Protein AF-A0A0K9YPW3-F1 (afdb_monomer_lite)

Organism: NCBI:txid54915

pLDDT: mean 94.63, std 3.72, range [80.12, 98.62]

Secondary structure (DSSP, 8-state):
-EE--BSSGGGTTT--PPPPPGGGHHHHHHHHHHHHTS-PBPHHHHHHHHHHHHTSSS--S--EESHHHHHHHHHHHHHHHHHHHHHHHHHGGG-

Radius of gyration: 19.34 Å; chains: 1; bounding box: 40×42×46 Å

Foldseek 3Di:
DAEDAAPDCPVPDVDDDDDDDPVCVVVVVVVVVVVVPDDHHYPVQQVVVVVVLVPDPDRDPDDYGDDRRVVVVVVVVVVVVVVCVVCVVVVVVVD

Structure (mmCIF, N/CA/C/O backbone):
data_AF-A0A0K9YPW3-F1
#
_entry.id   AF-A0A0K9YPW3-F1
#
loop_
_atom_site.group_PDB
_atom_site.id
_atom_site.type_symbol
_atom_site.label_atom_id
_atom_site.label_alt_id
_atom_site.label_comp_id
_atom_site.label_asym_id
_atom_site.label_entity_id
_atom_site.label_seq_id
_atom_site.pdbx_PDB_ins_code
_atom_site.Cartn_x
_atom_site.Cartn_y
_atom_site.Cartn_z
_atom_site.occupancy
_atom_site.B_iso_or_equiv
_atom_site.auth_seq_id
_atom_site.auth_comp_id
_atom_site.auth_asym_id
_atom_site.auth_atom_id
_atom_site.pdbx_PDB_model_num
ATOM 1 N N . MET A 1 1 ? -8.978 -7.840 -2.299 1.00 87.88 1 MET A N 1
ATOM 2 C CA . MET A 1 1 ? -7.568 -8.296 -2.337 1.00 87.88 1 MET A CA 1
ATOM 3 C C . MET A 1 1 ? -6.765 -7.136 -2.856 1.00 87.88 1 MET A C 1
ATOM 5 O O . MET A 1 1 ? -6.942 -6.801 -4.017 1.00 87.88 1 MET A O 1
ATOM 9 N N . GLU A 1 2 ? -5.931 -6.523 -2.020 1.00 94.19 2 GLU A N 1
ATOM 10 C CA . GLU A 1 2 ? -5.263 -5.262 -2.363 1.00 94.19 2 GLU A CA 1
ATOM 11 C C . GLU A 1 2 ? -3.746 -5.500 -2.476 1.00 94.19 2 GLU A C 1
ATOM 13 O O . GLU A 1 2 ? -3.036 -5.453 -1.463 1.00 94.19 2 GLU A O 1
ATOM 18 N N . PRO A 1 3 ? -3.225 -5.854 -3.667 1.00 93.00 3 PRO A N 1
ATOM 19 C CA . PRO A 1 3 ? -1.807 -6.135 -3.837 1.00 93.00 3 PRO A CA 1
ATOM 20 C C . PRO A 1 3 ? -0.969 -4.854 -3.806 1.00 93.00 3 PRO A C 1
ATOM 22 O O . PRO A 1 3 ? -1.335 -3.828 -4.373 1.00 93.00 3 PRO A O 1
ATOM 25 N N . GLY A 1 4 ? 0.199 -4.936 -3.172 1.00 93.19 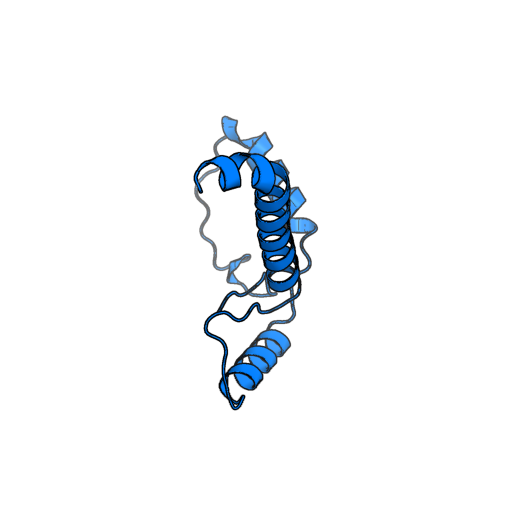4 GLY A N 1
ATOM 26 C CA . GLY A 1 4 ? 1.273 -3.969 -3.365 1.00 93.19 4 GLY A CA 1
ATOM 27 C C . GLY A 1 4 ? 1.997 -4.163 -4.702 1.00 93.19 4 GLY A C 1
ATOM 28 O O . GLY A 1 4 ? 1.514 -4.819 -5.623 1.00 93.19 4 GLY A O 1
ATOM 29 N N . ILE A 1 5 ? 3.206 -3.610 -4.798 1.00 92.69 5 ILE A N 1
ATOM 30 C CA . ILE A 1 5 ? 4.062 -3.760 -5.979 1.00 92.69 5 ILE A CA 1
ATOM 31 C C . ILE A 1 5 ? 4.980 -4.965 -5.777 1.00 92.69 5 ILE A C 1
ATOM 33 O O . ILE A 1 5 ? 5.684 -5.047 -4.771 1.00 92.69 5 ILE A O 1
ATOM 37 N N . PHE A 1 6 ? 5.004 -5.872 -6.752 1.00 93.81 6 PHE A N 1
ATOM 38 C CA . PHE A 1 6 ? 5.810 -7.094 -6.736 1.00 93.81 6 PHE A CA 1
ATOM 39 C C . PHE A 1 6 ? 6.735 -7.168 -7.951 1.00 93.81 6 PHE A C 1
ATOM 41 O O . PHE A 1 6 ? 6.509 -6.491 -8.957 1.00 93.81 6 PHE A O 1
ATOM 48 N N . GLN A 1 7 ? 7.778 -7.991 -7.851 1.00 90.50 7 GLN A N 1
ATOM 49 C CA . GLN A 1 7 ? 8.728 -8.270 -8.932 1.00 90.50 7 GLN A CA 1
ATOM 50 C C . GLN A 1 7 ? 8.071 -9.104 -10.046 1.00 90.50 7 GLN A C 1
ATOM 52 O O . GLN A 1 7 ? 8.290 -10.302 -10.158 1.00 90.50 7 GLN A O 1
ATOM 57 N N . THR A 1 8 ? 7.230 -8.451 -10.846 1.00 89.50 8 THR A N 1
ATOM 58 C CA . THR A 1 8 ? 6.523 -9.028 -11.996 1.00 89.50 8 THR A CA 1
ATOM 59 C C . THR A 1 8 ? 6.845 -8.227 -13.257 1.00 89.50 8 THR A C 1
ATOM 61 O O . THR A 1 8 ? 7.212 -7.051 -13.172 1.00 89.50 8 THR A O 1
ATOM 64 N N . GLU A 1 9 ? 6.616 -8.814 -14.433 1.00 89.44 9 GLU A N 1
ATOM 65 C CA . GLU A 1 9 ? 6.786 -8.111 -15.714 1.00 89.44 9 GLU A CA 1
ATOM 66 C C . GLU A 1 9 ? 5.738 -7.014 -15.962 1.00 89.44 9 GLU A C 1
ATOM 68 O O . GLU A 1 9 ? 5.926 -6.214 -16.873 1.00 89.44 9 GLU A O 1
ATOM 73 N N . PHE A 1 10 ? 4.694 -6.905 -15.122 1.00 88.62 10 PHE A N 1
ATOM 74 C CA . PHE A 1 10 ? 3.624 -5.905 -15.253 1.00 88.62 10 PHE A CA 1
ATOM 75 C C . PHE A 1 10 ? 4.156 -4.473 -15.327 1.00 88.62 10 PHE A C 1
ATOM 77 O O . PHE A 1 10 ? 3.607 -3.632 -16.043 1.00 88.62 10 PHE A O 1
ATOM 84 N N . MET A 1 11 ? 5.220 -4.191 -14.561 1.00 85.31 11 MET A N 1
ATOM 85 C CA . MET A 1 11 ? 5.885 -2.889 -14.564 1.00 85.31 11 MET A CA 1
ATOM 86 C C . MET A 1 11 ? 7.080 -2.799 -15.534 1.00 85.31 11 MET A C 1
ATOM 88 O O . MET A 1 11 ? 7.649 -1.720 -15.691 1.00 85.31 11 MET A O 1
ATOM 92 N N . GLY A 1 12 ? 7.454 -3.924 -16.149 1.00 85.19 12 GLY A N 1
ATOM 93 C CA . GLY A 1 12 ? 8.629 -4.112 -16.997 1.00 85.19 12 GLY A CA 1
ATOM 94 C C . GLY A 1 12 ? 8.257 -4.321 -18.463 1.00 85.19 12 GLY A C 1
ATOM 95 O O . GLY A 1 12 ? 7.593 -3.477 -19.063 1.00 85.19 12 GLY A O 1
ATOM 96 N N . ASN A 1 13 ? 8.692 -5.439 -19.049 1.00 86.19 13 ASN A N 1
ATOM 97 C CA . ASN A 1 13 ? 8.659 -5.633 -20.504 1.00 86.19 13 ASN A CA 1
ATOM 98 C C . ASN A 1 13 ? 7.265 -5.926 -21.069 1.00 86.19 13 ASN A C 1
ATOM 100 O O . ASN A 1 13 ? 7.087 -5.922 -22.284 1.00 86.19 13 ASN A O 1
ATOM 104 N N . SER A 1 14 ? 6.256 -6.161 -20.224 1.00 90.56 14 SER A N 1
ATOM 105 C CA . SER A 1 14 ? 4.880 -6.370 -20.693 1.00 90.56 14 SER A CA 1
ATOM 106 C C . SER A 1 14 ? 4.159 -5.065 -21.051 1.00 90.56 14 SER A C 1
ATOM 108 O O . SER A 1 14 ? 2.946 -5.068 -21.261 1.00 90.56 14 SER A O 1
ATOM 110 N N . ARG A 1 15 ? 4.865 -3.931 -21.042 1.00 89.12 15 ARG A N 1
ATOM 111 C CA . ARG A 1 15 ? 4.296 -2.600 -21.238 1.00 89.12 15 ARG A CA 1
ATOM 112 C C . ARG A 1 15 ? 4.518 -2.094 -22.644 1.00 89.12 15 ARG A C 1
ATOM 114 O O . ARG A 1 15 ? 5.627 -2.145 -23.162 1.00 89.12 15 ARG A O 1
ATOM 121 N N . ILE A 1 16 ? 3.469 -1.501 -23.197 1.00 91.25 16 ILE A N 1
ATOM 122 C CA . ILE A 1 16 ? 3.537 -0.702 -24.415 1.00 91.25 16 ILE A CA 1
ATOM 123 C C . ILE A 1 16 ? 3.372 0.753 -23.984 1.00 91.25 16 ILE A C 1
ATOM 125 O O . ILE A 1 16 ? 2.353 1.111 -23.393 1.00 91.25 16 ILE A O 1
ATOM 129 N N . LEU A 1 17 ? 4.396 1.570 -24.227 1.00 89.44 17 LEU A N 1
ATOM 130 C CA . LEU A 1 17 ? 4.386 2.997 -23.914 1.00 89.44 17 LEU A CA 1
ATOM 131 C C . LEU A 1 17 ? 4.027 3.791 -25.171 1.00 89.44 17 LEU A C 1
ATOM 133 O O . LEU A 1 17 ? 4.506 3.483 -26.261 1.00 89.44 17 LEU A O 1
ATOM 137 N N . ALA A 1 18 ? 3.186 4.809 -25.005 1.00 92.31 18 ALA A N 1
ATOM 138 C CA . ALA A 1 18 ? 2.967 5.813 -26.039 1.00 92.31 18 ALA A CA 1
ATOM 139 C C . ALA A 1 18 ? 4.217 6.693 -26.205 1.00 92.31 18 ALA A C 1
ATOM 141 O O . ALA A 1 18 ? 5.100 6.709 -25.343 1.00 92.31 18 ALA A O 1
ATOM 142 N N . GLU A 1 19 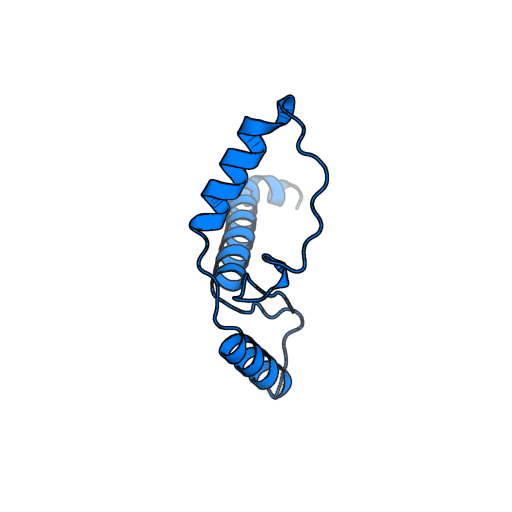? 4.272 7.451 -27.300 1.00 95.19 19 GLU A N 1
ATOM 143 C CA . GLU A 1 19 ? 5.313 8.461 -27.478 1.00 95.19 19 GLU A CA 1
ATOM 144 C C . GLU A 1 19 ? 5.256 9.501 -26.350 1.00 95.19 19 GLU A C 1
ATOM 146 O O . GLU A 1 19 ? 4.186 9.958 -25.942 1.00 95.19 19 GLU A O 1
ATOM 151 N N . SER A 1 20 ? 6.430 9.843 -25.821 1.00 93.06 20 SER A N 1
ATOM 152 C CA . SER A 1 20 ? 6.563 10.808 -24.733 1.00 93.06 20 SER A CA 1
ATOM 153 C C . SER A 1 20 ? 6.360 12.228 -25.251 1.00 93.06 20 SER A C 1
ATOM 155 O O . SER A 1 20 ? 6.935 12.613 -26.270 1.00 93.06 20 SER A O 1
ATOM 157 N N . LEU A 1 21 ? 5.569 13.015 -24.524 1.00 96.88 21 LEU A N 1
ATOM 158 C CA . LEU A 1 21 ? 5.342 14.426 -24.818 1.00 96.88 21 LEU A CA 1
ATOM 159 C C . LEU A 1 21 ? 6.374 15.288 -24.068 1.00 96.88 21 LEU A C 1
ATOM 161 O O . LEU A 1 21 ? 6.407 15.244 -22.831 1.00 96.88 21 LEU A O 1
ATOM 165 N N . PRO A 1 22 ? 7.215 16.080 -24.764 1.00 96.88 22 PRO A N 1
ATOM 166 C CA . PRO A 1 22 ? 8.278 16.864 -24.130 1.00 96.88 22 PRO A CA 1
ATOM 167 C C . PRO A 1 22 ? 7.795 17.799 -23.013 1.00 96.88 22 PRO A C 1
ATOM 169 O O . PRO A 1 22 ? 8.499 17.990 -22.022 1.00 96.88 22 PRO A O 1
ATOM 172 N N . GLU A 1 23 ? 6.583 18.341 -23.135 1.00 97.75 23 GLU A N 1
ATOM 173 C CA . GLU A 1 23 ? 5.952 19.249 -22.172 1.00 97.75 23 GLU A CA 1
ATOM 174 C C . GLU A 1 23 ? 5.742 18.596 -20.797 1.00 97.75 23 GLU A C 1
ATOM 176 O O . GLU A 1 23 ? 5.731 19.281 -19.774 1.00 97.75 23 GLU A O 1
ATOM 181 N N . TYR A 1 24 ? 5.621 17.265 -20.757 1.00 96.75 24 TYR A N 1
ATOM 182 C CA . TYR A 1 24 ? 5.405 16.485 -19.538 1.00 96.75 24 TYR A CA 1
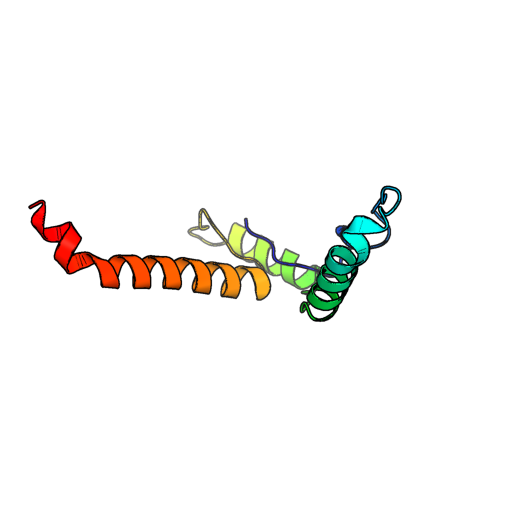ATOM 183 C C . TYR A 1 24 ? 6.682 15.847 -18.990 1.00 96.75 24 TYR A C 1
ATOM 185 O O . TYR A 1 24 ? 6.623 15.149 -17.974 1.00 96.75 24 TYR A O 1
ATOM 193 N N . LYS A 1 25 ? 7.850 16.117 -19.594 1.00 96.38 25 LYS A N 1
ATOM 194 C CA . LYS A 1 25 ? 9.133 15.548 -19.156 1.00 96.38 25 LYS A CA 1
ATOM 195 C C . LYS A 1 25 ? 9.372 15.647 -17.639 1.00 96.38 25 LYS A C 1
ATOM 197 O O . LYS A 1 25 ? 9.742 14.629 -17.055 1.00 96.38 25 LYS A O 1
ATOM 202 N N . PRO A 1 26 ? 9.118 16.789 -16.965 1.00 97.06 26 PRO A N 1
ATOM 203 C CA . PRO A 1 26 ? 9.329 16.883 -15.520 1.00 97.06 26 PRO A CA 1
ATOM 204 C C . PRO A 1 26 ? 8.472 15.901 -14.706 1.00 97.06 26 PRO A C 1
ATOM 206 O O . PRO A 1 26 ? 8.893 15.448 -13.645 1.00 97.06 26 PRO A O 1
ATOM 209 N N . ILE A 1 27 ? 7.277 15.559 -15.199 1.00 96.44 27 ILE A N 1
ATOM 210 C CA . ILE A 1 27 ? 6.355 14.629 -14.538 1.00 96.44 27 ILE A CA 1
ATOM 211 C C . ILE A 1 27 ? 6.828 13.186 -14.713 1.00 96.44 27 ILE A C 1
ATOM 213 O O . ILE A 1 27 ? 6.821 12.428 -13.744 1.00 96.44 27 ILE A O 1
ATOM 217 N N . TYR A 1 28 ? 7.282 12.815 -15.914 1.00 94.00 28 TYR A N 1
ATOM 218 C CA . TYR A 1 28 ? 7.853 11.489 -16.165 1.00 94.00 28 TYR A CA 1
ATOM 219 C C . TYR A 1 28 ? 9.099 11.251 -15.308 1.00 94.00 28 TYR A C 1
ATOM 221 O O . TYR A 1 28 ? 9.170 10.250 -14.601 1.00 94.00 28 TYR A O 1
ATOM 229 N N . ASP A 1 29 ? 10.018 12.222 -15.275 1.00 94.88 29 ASP A N 1
ATOM 230 C CA . ASP A 1 29 ? 11.240 12.133 -14.471 1.00 94.88 29 ASP A CA 1
ATOM 231 C C . ASP A 1 29 ? 10.920 11.986 -12.969 1.00 94.88 29 ASP A C 1
ATOM 233 O O . ASP A 1 29 ? 11.552 11.202 -12.255 1.00 94.88 29 ASP A O 1
ATOM 237 N N . ALA A 1 30 ? 9.917 12.724 -12.474 1.00 95.88 30 ALA A N 1
ATOM 238 C CA . ALA A 1 30 ? 9.468 12.622 -11.087 1.00 95.88 30 ALA A CA 1
ATOM 239 C C . ALA A 1 30 ? 8.853 11.249 -10.780 1.00 95.88 30 ALA A C 1
ATOM 241 O O . ALA A 1 30 ? 9.141 10.670 -9.728 1.00 95.88 30 ALA A O 1
ATOM 242 N N . PHE A 1 31 ? 8.039 10.714 -11.695 1.00 92.88 31 PHE A N 1
ATOM 243 C CA . PHE A 1 31 ? 7.458 9.384 -11.561 1.00 92.88 31 PHE A CA 1
ATOM 244 C C . PHE A 1 31 ? 8.545 8.307 -11.520 1.00 92.88 31 PHE A C 1
ATOM 246 O O . PHE A 1 31 ? 8.578 7.532 -10.564 1.00 92.88 31 PHE A O 1
ATOM 253 N N . ASP A 1 32 ? 9.463 8.297 -12.488 1.00 91.81 32 ASP A N 1
ATOM 254 C CA . ASP A 1 32 ? 10.529 7.296 -12.583 1.00 91.81 32 ASP A CA 1
ATOM 255 C C . ASP A 1 32 ? 11.414 7.299 -11.339 1.00 91.81 32 ASP A C 1
ATOM 257 O O . ASP A 1 32 ? 11.695 6.242 -10.770 1.00 91.81 32 ASP A O 1
ATOM 261 N N . LYS A 1 33 ? 11.778 8.492 -10.852 1.00 94.19 33 LYS A N 1
ATOM 262 C CA . LYS A 1 33 ? 12.513 8.637 -9.594 1.00 94.19 33 LYS A CA 1
ATOM 263 C C . LYS A 1 33 ? 11.726 8.067 -8.416 1.00 94.19 33 LYS A C 1
ATOM 265 O O . LYS A 1 33 ? 12.269 7.282 -7.647 1.00 94.19 33 LYS A O 1
ATOM 270 N N . SER A 1 34 ? 10.450 8.432 -8.284 1.00 91.44 34 SER A N 1
ATOM 271 C CA . SER A 1 34 ? 9.615 7.943 -7.182 1.00 91.44 34 SER A CA 1
ATOM 272 C C . SER A 1 34 ? 9.445 6.423 -7.216 1.00 91.44 34 SER A C 1
ATOM 274 O O . SER A 1 34 ? 9.432 5.781 -6.171 1.00 91.44 34 SER A O 1
ATOM 276 N N . TYR A 1 35 ? 9.350 5.843 -8.415 1.00 90.06 35 TYR A N 1
ATOM 277 C CA . TYR A 1 35 ? 9.126 4.421 -8.619 1.00 90.06 35 TYR A CA 1
ATOM 278 C C . TYR A 1 35 ? 10.396 3.589 -8.403 1.00 90.06 35 TYR A C 1
ATOM 280 O O . TYR A 1 35 ? 10.311 2.465 -7.903 1.00 90.06 35 TYR A O 1
ATOM 288 N N . ALA A 1 36 ? 11.568 4.133 -8.742 1.00 89.62 36 ALA A N 1
ATOM 289 C CA . ALA A 1 36 ? 12.858 3.479 -8.530 1.00 89.62 36 ALA A CA 1
ATOM 290 C C . ALA A 1 36 ? 13.102 3.130 -7.052 1.00 89.62 36 ALA A C 1
ATOM 292 O O . ALA A 1 36 ? 13.616 2.050 -6.757 1.00 89.62 36 ALA A O 1
ATOM 293 N N . ASP A 1 37 ? 12.658 3.995 -6.139 1.00 87.38 37 ASP A N 1
ATOM 294 C CA . ASP A 1 37 ? 12.818 3.819 -4.692 1.00 87.38 37 ASP A CA 1
ATOM 295 C C . ASP A 1 37 ? 11.739 2.916 -4.061 1.00 87.38 37 ASP A C 1
ATOM 297 O O . ASP A 1 37 ? 11.803 2.579 -2.873 1.00 87.38 37 ASP A O 1
ATOM 301 N N . VAL A 1 38 ? 10.730 2.484 -4.829 1.00 88.94 38 VAL A N 1
ATOM 302 C CA . VAL A 1 38 ? 9.673 1.621 -4.296 1.00 88.94 38 VAL A CA 1
ATOM 303 C C . VAL A 1 38 ? 10.205 0.216 -4.031 1.00 88.94 38 VAL A C 1
ATOM 305 O O . VAL A 1 38 ? 10.627 -0.513 -4.932 1.00 88.94 38 VAL A O 1
ATOM 308 N N . LYS A 1 39 ? 10.069 -0.229 -2.778 1.00 89.06 39 LYS A N 1
ATOM 309 C CA . LYS A 1 39 ? 10.334 -1.615 -2.387 1.00 89.06 39 LYS A CA 1
ATOM 310 C C . LYS A 1 39 ? 9.344 -2.568 -3.062 1.00 89.06 39 LYS A C 1
ATOM 312 O O . LYS A 1 39 ? 8.176 -2.644 -2.679 1.00 89.06 39 LYS A O 1
ATOM 317 N N . LYS A 1 40 ? 9.846 -3.345 -4.020 1.00 92.88 40 LYS A N 1
ATOM 318 C CA . LYS A 1 40 ? 9.103 -4.415 -4.697 1.00 92.88 40 LYS A CA 1
ATOM 319 C C . LYS A 1 40 ? 9.106 -5.671 -3.824 1.00 92.88 40 LYS A C 1
ATOM 321 O O . LYS A 1 40 ? 10.154 -6.089 -3.335 1.00 92.88 40 LYS A O 1
ATOM 326 N N . GLY A 1 41 ? 7.933 -6.252 -3.605 1.00 93.44 41 GLY A N 1
ATOM 327 C CA . GLY A 1 41 ? 7.776 -7.517 -2.900 1.00 93.44 41 GLY A CA 1
ATOM 328 C C . GLY A 1 41 ? 8.175 -8.721 -3.754 1.00 93.44 41 GLY A C 1
ATOM 329 O O . GLY A 1 41 ? 8.178 -8.662 -4.985 1.00 93.44 41 GLY A O 1
ATOM 330 N N . ASP A 1 42 ? 8.455 -9.830 -3.078 1.00 94.50 42 ASP A N 1
ATOM 331 C CA . ASP A 1 42 ? 8.659 -11.141 -3.691 1.00 94.50 42 ASP A CA 1
ATOM 332 C C . ASP A 1 42 ? 7.309 -11.738 -4.128 1.00 94.50 42 ASP A C 1
ATOM 334 O O . ASP A 1 42 ? 6.357 -11.777 -3.341 1.00 94.50 42 ASP A O 1
ATOM 338 N N . GLN A 1 43 ? 7.217 -12.180 -5.384 1.00 93.00 43 GLN A N 1
ATOM 339 C CA . GLN A 1 43 ? 5.980 -12.716 -5.952 1.00 93.00 43 GLN A CA 1
ATOM 340 C C . GLN A 1 43 ? 5.562 -14.052 -5.316 1.00 93.00 43 GLN A C 1
ATOM 342 O O . GLN A 1 43 ? 4.370 -14.258 -5.089 1.00 93.00 43 GLN A O 1
ATOM 347 N N . GLN A 1 44 ? 6.502 -14.953 -5.014 1.00 95.62 44 GLN A N 1
ATOM 348 C CA . GLN A 1 44 ? 6.186 -16.256 -4.416 1.00 95.62 44 GLN A CA 1
ATOM 349 C C . GLN A 1 44 ? 5.603 -16.067 -3.015 1.00 95.62 44 GLN A C 1
ATOM 351 O O . GLN A 1 44 ? 4.540 -16.605 -2.709 1.00 95.62 44 GLN A O 1
ATOM 356 N N . LYS A 1 45 ? 6.210 -15.187 -2.214 1.00 96.00 45 LYS A N 1
ATOM 357 C CA . LYS A 1 45 ? 5.691 -14.836 -0.882 1.00 96.00 45 LYS A CA 1
ATOM 358 C C . LYS A 1 45 ? 4.326 -14.156 -0.939 1.00 96.00 45 LYS A C 1
ATOM 360 O O . LYS A 1 45 ? 3.514 -14.329 -0.032 1.00 96.00 45 LYS A O 1
ATOM 365 N N . ALA A 1 46 ? 4.053 -13.386 -1.995 1.00 95.44 46 ALA A N 1
ATOM 366 C CA . ALA A 1 46 ? 2.726 -12.823 -2.218 1.00 95.44 46 ALA A CA 1
ATOM 367 C C . ALA A 1 46 ? 1.692 -13.944 -2.381 1.00 95.44 46 ALA A C 1
ATOM 369 O O . ALA A 1 46 ? 0.690 -13.953 -1.676 1.00 95.44 46 ALA A O 1
ATOM 370 N N . VAL A 1 47 ? 1.966 -14.918 -3.253 1.00 95.75 47 VAL A N 1
ATOM 371 C CA . VAL A 1 47 ? 1.080 -16.069 -3.490 1.00 95.75 47 VAL A CA 1
ATOM 372 C C . VAL A 1 47 ? 0.865 -16.879 -2.211 1.00 95.75 47 VAL A C 1
ATOM 374 O O . VAL A 1 47 ? -0.276 -17.211 -1.894 1.00 95.75 47 VAL A O 1
ATOM 377 N N . GLU A 1 48 ? 1.921 -17.137 -1.438 1.00 97.38 48 GLU A N 1
ATOM 378 C CA . GLU A 1 48 ? 1.821 -17.814 -0.138 1.00 97.38 48 GLU A CA 1
ATOM 379 C C . GLU A 1 48 ? 0.868 -17.085 0.819 1.00 97.38 48 GLU A C 1
ATOM 381 O O . GLU A 1 48 ? -0.023 -17.712 1.395 1.00 97.38 48 GLU A O 1
ATOM 386 N N . ALA A 1 49 ? 0.995 -15.759 0.945 1.00 96.75 49 ALA A N 1
ATOM 387 C CA . ALA A 1 49 ? 0.123 -14.951 1.797 1.00 96.75 49 ALA A CA 1
ATOM 388 C C . ALA A 1 49 ? -1.345 -14.988 1.338 1.00 96.75 49 ALA A C 1
ATOM 390 O O . ALA A 1 49 ? -2.252 -15.069 2.168 1.00 96.75 49 ALA A O 1
ATOM 391 N N . ILE A 1 50 ? -1.586 -14.964 0.023 1.00 96.38 50 ILE A N 1
ATOM 392 C CA . ILE A 1 50 ? -2.933 -15.064 -0.556 1.00 96.38 50 ILE A CA 1
ATOM 393 C C . ILE A 1 50 ? -3.554 -16.425 -0.227 1.00 96.38 50 ILE A C 1
ATOM 395 O O . ILE A 1 50 ? -4.687 -16.485 0.247 1.00 96.38 50 ILE A O 1
ATOM 399 N N . ILE A 1 51 ? -2.814 -17.517 -0.443 1.00 97.44 51 ILE A N 1
ATOM 400 C CA . ILE A 1 51 ? -3.287 -18.877 -0.152 1.00 97.44 51 ILE A CA 1
ATOM 401 C C . ILE A 1 51 ? -3.575 -19.038 1.343 1.00 97.44 51 ILE A C 1
ATOM 403 O O . ILE A 1 51 ? -4.598 -19.618 1.705 1.00 97.44 51 ILE A O 1
ATOM 407 N N . ALA A 1 52 ? -2.697 -18.523 2.206 1.00 97.56 52 ALA A N 1
ATOM 408 C CA . ALA A 1 52 ? -2.890 -18.563 3.651 1.00 97.56 52 ALA A CA 1
ATOM 409 C C . ALA A 1 52 ? -4.167 -17.823 4.076 1.00 97.56 52 ALA A C 1
ATOM 411 O O . ALA A 1 52 ? -4.940 -18.357 4.867 1.00 97.56 52 ALA A O 1
ATOM 412 N N . MET A 1 53 ? -4.428 -16.639 3.510 1.00 97.25 53 MET A N 1
ATOM 413 C CA . MET A 1 53 ? -5.659 -15.892 3.774 1.00 97.25 53 MET A CA 1
ATOM 414 C C . MET A 1 53 ? -6.901 -16.682 3.341 1.00 97.25 53 MET A C 1
ATOM 416 O O . MET A 1 53 ? -7.825 -16.840 4.136 1.00 97.25 53 MET A O 1
ATOM 420 N N . VAL A 1 54 ? -6.912 -17.231 2.121 1.00 96.81 54 VAL A N 1
ATOM 421 C CA . VAL A 1 54 ? -8.060 -17.994 1.594 1.00 96.81 54 VAL A CA 1
ATOM 422 C C . VAL A 1 54 ? -8.368 -19.233 2.442 1.00 96.81 54 VAL A C 1
ATOM 424 O O . VAL A 1 54 ? -9.524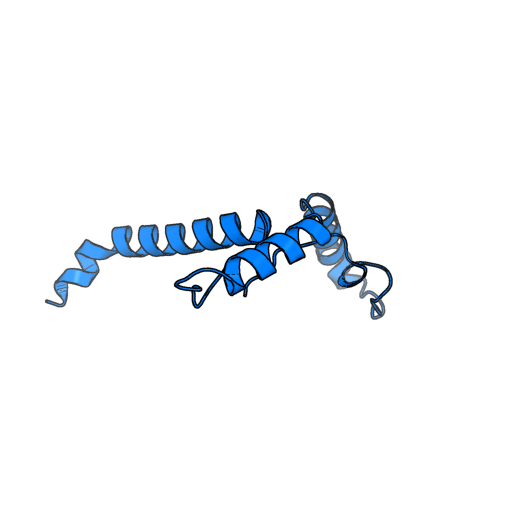 -19.627 2.549 1.00 96.81 54 VAL A O 1
ATOM 427 N N . LYS A 1 55 ? -7.349 -19.844 3.054 1.00 97.62 55 LYS A N 1
ATOM 428 C CA . LYS A 1 55 ? -7.493 -21.015 3.933 1.00 97.62 55 LYS A CA 1
ATOM 429 C C . LYS A 1 55 ? -7.806 -20.672 5.395 1.00 97.62 55 LYS A C 1
ATOM 431 O O . LYS A 1 55 ? -7.911 -21.594 6.197 1.00 97.62 55 LYS A O 1
ATOM 436 N N . SER A 1 56 ? -7.894 -19.393 5.759 1.00 97.44 56 SER A N 1
ATOM 437 C CA . SER A 1 56 ? -8.231 -18.991 7.128 1.00 97.44 56 SER A CA 1
ATOM 438 C C . SER A 1 56 ? -9.711 -19.234 7.435 1.00 97.44 56 SER A C 1
ATOM 440 O O . SER A 1 56 ? -10.546 -19.189 6.535 1.00 97.44 56 SER A O 1
ATOM 442 N N . ASP A 1 57 ? -10.042 -19.462 8.707 1.00 97.88 57 ASP A N 1
ATOM 443 C CA . ASP A 1 57 ? -11.417 -19.769 9.133 1.00 97.88 57 ASP A CA 1
ATOM 444 C C . ASP A 1 57 ? -12.410 -18.631 8.845 1.00 97.88 57 ASP A C 1
ATOM 446 O O . ASP A 1 57 ? -13.602 -18.869 8.657 1.00 97.88 57 ASP A O 1
ATOM 450 N N . ASN A 1 58 ? -11.927 -17.385 8.816 1.00 96.31 58 ASN A N 1
ATOM 451 C CA . ASN A 1 58 ? -12.734 -16.196 8.565 1.00 96.31 58 ASN A CA 1
ATOM 452 C C . ASN A 1 58 ? -11.972 -15.222 7.647 1.00 96.31 58 ASN A C 1
ATOM 454 O O . ASN A 1 58 ? -11.341 -14.278 8.140 1.00 96.31 58 ASN A O 1
ATOM 458 N N . PRO A 1 59 ? -11.968 -15.462 6.322 1.00 96.19 59 PRO A N 1
ATOM 459 C CA . PRO A 1 59 ? -11.226 -14.631 5.386 1.00 96.19 59 PRO A CA 1
ATOM 460 C C . PRO A 1 59 ? -11.812 -13.209 5.346 1.00 96.19 59 PRO A C 1
ATOM 462 O O . PRO A 1 59 ? -13.030 -13.040 5.238 1.00 96.19 59 PRO A O 1
ATOM 465 N N . PRO A 1 60 ? -10.976 -12.160 5.416 1.00 95.88 60 PRO A N 1
ATOM 466 C CA . PRO A 1 60 ? -11.458 -10.787 5.413 1.00 95.88 60 PRO A CA 1
ATOM 467 C C . PRO A 1 60 ? -11.936 -10.358 4.019 1.00 95.88 60 PRO A C 1
ATOM 469 O O . PRO A 1 60 ? -11.416 -10.799 2.995 1.00 95.88 60 PRO A O 1
ATOM 472 N N . VAL A 1 61 ? -12.863 -9.396 3.980 1.00 95.19 61 VAL A N 1
ATOM 473 C CA . VAL A 1 61 ? -13.317 -8.758 2.727 1.00 95.19 61 VAL A CA 1
ATOM 474 C C . VAL A 1 61 ? -12.166 -8.015 2.032 1.00 95.19 61 VAL A C 1
ATOM 476 O O . VAL A 1 61 ? -11.993 -8.102 0.815 1.00 95.19 61 VAL A O 1
ATOM 479 N N . HIS A 1 62 ? -11.338 -7.318 2.816 1.00 95.25 62 HIS A N 1
ATOM 480 C CA . HIS A 1 62 ? -10.152 -6.611 2.340 1.00 95.25 62 HIS A CA 1
ATOM 481 C C . HIS A 1 62 ? -8.895 -7.199 2.973 1.00 95.25 62 HIS A C 1
ATOM 483 O O . HIS A 1 62 ? -8.779 -7.283 4.194 1.00 95.25 62 HIS A O 1
ATOM 489 N N . PHE A 1 63 ? -7.929 -7.565 2.134 1.00 97.38 63 PHE A N 1
ATOM 490 C CA . PHE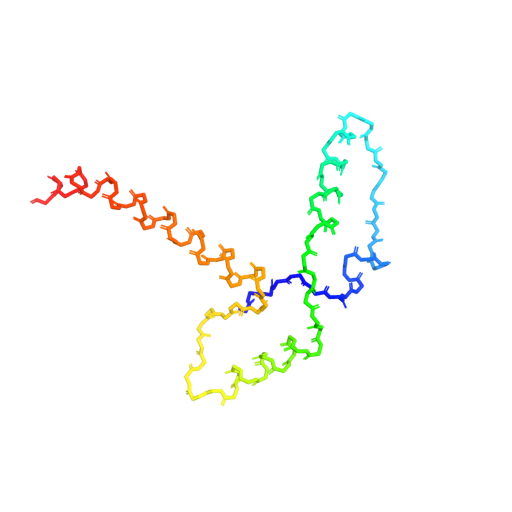 A 1 63 ? -6.653 -8.120 2.568 1.00 97.38 63 PHE A CA 1
ATOM 491 C C . PHE A 1 63 ? -5.504 -7.424 1.830 1.00 97.38 63 PHE A C 1
ATOM 493 O O . PHE A 1 63 ? -5.382 -7.608 0.611 1.00 97.38 63 PHE A O 1
ATOM 500 N N . PRO A 1 64 ? -4.691 -6.609 2.525 1.00 97.12 64 PRO A N 1
ATOM 501 C CA . PRO A 1 64 ? -3.504 -6.008 1.940 1.00 97.12 64 PRO A CA 1
ATOM 502 C C . PRO A 1 64 ? -2.393 -7.049 1.787 1.00 97.12 64 PRO A C 1
ATOM 504 O O . PRO A 1 64 ? -2.068 -7.766 2.733 1.00 97.12 64 PRO A O 1
ATOM 507 N N . VAL A 1 65 ? -1.771 -7.102 0.608 1.00 96.94 65 VAL A N 1
ATOM 508 C CA . VAL A 1 65 ? -0.662 -8.026 0.332 1.00 96.94 65 VAL A CA 1
ATOM 509 C C . VAL A 1 65 ? 0.628 -7.236 0.141 1.00 96.94 65 VAL A C 1
ATOM 511 O O . VAL A 1 65 ? 0.790 -6.504 -0.835 1.00 96.94 65 VAL A O 1
ATOM 514 N N . GLY A 1 66 ? 1.575 -7.420 1.062 1.00 95.12 66 GLY A N 1
ATOM 515 C CA . GLY A 1 66 ? 2.885 -6.767 1.032 1.00 95.12 66 GLY A CA 1
ATOM 516 C C . GLY A 1 66 ? 2.916 -5.382 1.691 1.00 95.12 66 GLY A C 1
ATOM 517 O O . GLY A 1 66 ? 1.897 -4.726 1.888 1.00 95.12 66 GLY A O 1
ATOM 518 N N . SER A 1 67 ? 4.124 -4.921 2.033 1.00 93.69 67 SER A N 1
ATOM 519 C CA . SER A 1 67 ? 4.333 -3.732 2.874 1.00 93.69 67 SER A CA 1
ATOM 520 C C . SER A 1 67 ? 3.775 -2.440 2.282 1.00 93.69 67 SER A C 1
ATOM 522 O O . SER A 1 67 ? 3.254 -1.615 3.024 1.00 93.69 67 SER A O 1
ATOM 524 N N . VAL A 1 68 ? 3.872 -2.263 0.960 1.00 93.44 68 VAL A N 1
ATOM 525 C CA . VAL A 1 68 ? 3.353 -1.067 0.276 1.00 93.44 68 VAL A CA 1
ATOM 526 C C . VAL A 1 68 ? 1.844 -0.939 0.496 1.00 93.44 68 VAL A C 1
ATOM 528 O O . VAL A 1 68 ? 1.380 0.118 0.914 1.00 93.44 68 VAL A O 1
ATOM 531 N N . ALA A 1 69 ? 1.093 -2.027 0.297 1.00 95.75 69 ALA A N 1
ATOM 532 C CA . ALA A 1 69 ? -0.348 -2.036 0.523 1.00 95.75 69 ALA A CA 1
ATOM 533 C C . ALA A 1 69 ? -0.675 -1.868 2.012 1.00 95.75 69 ALA A C 1
ATOM 535 O O . ALA A 1 69 ? -1.440 -0.980 2.379 1.00 95.75 69 ALA A O 1
ATOM 536 N N . THR A 1 70 ? -0.051 -2.668 2.884 1.00 95.88 70 THR A N 1
ATOM 537 C CA . THR A 1 70 ? -0.355 -2.666 4.321 1.00 95.88 70 THR A CA 1
ATOM 538 C C . THR A 1 70 ? -0.109 -1.304 4.964 1.00 95.88 70 THR A C 1
ATOM 540 O O . THR A 1 70 ? -0.974 -0.795 5.676 1.00 95.88 70 THR A O 1
ATOM 543 N N . TYR A 1 71 ? 1.055 -0.694 4.728 1.00 95.62 71 TYR A N 1
ATOM 544 C CA . TYR A 1 71 ? 1.387 0.588 5.345 1.00 95.62 71 TYR A CA 1
ATOM 545 C C . TYR A 1 71 ? 0.662 1.757 4.682 1.00 95.62 71 TYR A C 1
ATOM 547 O O . TYR A 1 71 ? 0.218 2.651 5.396 1.00 95.62 71 TYR A O 1
ATOM 555 N N . GLY A 1 72 ? 0.477 1.732 3.358 1.00 95.62 72 GLY A N 1
ATOM 556 C CA . GLY A 1 72 ? -0.266 2.775 2.649 1.00 95.62 72 GLY A CA 1
ATOM 557 C C . GLY A 1 72 ? -1.731 2.841 3.080 1.00 95.62 72 GLY A C 1
ATOM 558 O O . GLY A 1 72 ? -2.229 3.913 3.417 1.00 95.62 72 GLY A O 1
ATOM 559 N N . ILE A 1 73 ? -2.406 1.689 3.155 1.00 97.06 73 ILE A N 1
ATOM 560 C CA . ILE A 1 73 ? -3.801 1.613 3.615 1.00 97.06 73 ILE A CA 1
ATOM 561 C C . ILE A 1 73 ? -3.905 2.057 5.074 1.00 97.06 73 ILE A C 1
ATOM 563 O O . ILE A 1 73 ? -4.773 2.861 5.409 1.00 97.06 73 ILE A O 1
ATOM 567 N N . ARG A 1 74 ? -3.000 1.584 5.941 1.00 97.56 74 ARG A N 1
ATOM 568 C CA . ARG A 1 74 ? -2.996 1.977 7.355 1.00 97.56 74 ARG A CA 1
ATOM 569 C C . ARG A 1 74 ? -2.818 3.483 7.531 1.00 97.56 74 ARG A C 1
ATOM 571 O O . ARG A 1 74 ? -3.538 4.079 8.323 1.00 97.56 74 ARG A O 1
ATOM 578 N N . ASP A 1 75 ? -1.876 4.088 6.812 1.00 98.06 75 ASP A N 1
ATOM 579 C CA . ASP A 1 75 ? -1.627 5.527 6.894 1.00 98.06 75 ASP A CA 1
ATOM 580 C C . ASP A 1 75 ? -2.822 6.343 6.384 1.00 98.06 75 ASP A C 1
ATOM 582 O O . ASP A 1 75 ? -3.240 7.292 7.042 1.00 98.06 75 ASP A O 1
ATOM 586 N N . ALA A 1 76 ? -3.427 5.935 5.263 1.00 98.06 76 ALA A N 1
ATOM 587 C CA . ALA A 1 76 ? -4.610 6.594 4.717 1.00 98.06 76 ALA A CA 1
ATOM 588 C C . ALA A 1 76 ? -5.815 6.522 5.668 1.00 98.06 76 ALA A C 1
ATOM 590 O O . ALA A 1 76 ? -6.504 7.521 5.862 1.00 98.06 76 ALA A O 1
ATOM 591 N N . LEU A 1 77 ? -6.067 5.358 6.277 1.00 98.00 77 LEU A N 1
ATOM 592 C CA . LEU A 1 77 ? -7.143 5.197 7.257 1.00 98.00 77 LEU A CA 1
ATOM 593 C C . LEU A 1 77 ? -6.886 6.021 8.516 1.00 98.00 77 LEU A C 1
ATOM 595 O O . LEU A 1 77 ? -7.800 6.687 8.989 1.00 98.00 77 LEU A O 1
ATOM 599 N N . ARG A 1 78 ? -5.645 6.030 9.019 1.00 98.56 78 ARG A N 1
ATOM 600 C CA . ARG A 1 78 ? -5.270 6.856 10.169 1.00 98.56 78 ARG A CA 1
ATOM 601 C C . ARG A 1 78 ? -5.538 8.333 9.897 1.00 98.56 78 ARG A C 1
ATOM 603 O O . ARG A 1 78 ? -6.242 8.950 10.672 1.00 98.56 78 ARG A O 1
ATOM 610 N N . LYS A 1 79 ? -5.088 8.864 8.758 1.00 98.62 79 LYS A N 1
ATOM 611 C CA . LYS A 1 79 ? -5.326 10.270 8.391 1.00 98.62 79 LYS A CA 1
ATOM 612 C C . LYS A 1 79 ? -6.808 10.647 8.366 1.00 98.62 79 LYS A C 1
ATOM 614 O O . LYS A 1 79 ? -7.154 11.755 8.747 1.00 98.62 79 LYS A O 1
ATOM 619 N N . ARG A 1 80 ? -7.682 9.733 7.928 1.00 98.56 80 ARG A N 1
ATOM 620 C CA . ARG A 1 80 ? -9.138 9.954 7.948 1.00 98.56 80 ARG A CA 1
ATOM 621 C C . ARG A 1 80 ? -9.690 9.988 9.369 1.00 98.56 80 ARG A C 1
ATOM 623 O O . ARG A 1 80 ? -10.563 10.796 9.648 1.00 98.56 80 ARG A O 1
ATOM 630 N N . ILE A 1 81 ? -9.197 9.114 10.246 1.00 98.62 81 ILE A N 1
ATOM 631 C CA . ILE A 1 81 ? -9.563 9.131 11.668 1.00 98.62 81 ILE A CA 1
ATOM 632 C C . ILE A 1 81 ? -9.079 10.436 12.305 1.00 98.62 81 ILE A C 1
ATOM 634 O O . ILE A 1 81 ? -9.889 11.128 12.906 1.00 98.62 81 ILE A O 1
ATOM 638 N N . ASP A 1 82 ? -7.818 10.818 12.081 1.00 98.62 82 ASP A N 1
ATOM 639 C CA . ASP A 1 82 ? -7.239 12.063 12.599 1.00 98.62 82 ASP A CA 1
ATOM 640 C C . ASP A 1 82 ? -8.066 13.292 12.158 1.00 98.62 82 ASP A C 1
ATOM 642 O O . ASP A 1 82 ? -8.285 14.224 12.930 1.00 98.62 82 ASP A O 1
ATOM 646 N N . GLU A 1 83 ? -8.560 13.299 10.914 1.00 98.38 83 GLU A N 1
ATOM 647 C CA . GLU A 1 83 ? -9.441 14.353 10.404 1.00 98.38 83 GLU A CA 1
ATOM 648 C C . GLU A 1 83 ? -10.811 14.355 11.097 1.00 98.38 83 GLU A C 1
ATOM 650 O O . GLU A 1 83 ? -11.294 15.419 11.483 1.00 98.38 83 GLU A O 1
ATOM 655 N N . ILE A 1 84 ? -11.427 13.188 11.310 1.00 98.38 84 ILE A N 1
ATOM 656 C CA . ILE A 1 84 ? -12.689 13.076 12.059 1.00 98.38 84 ILE A CA 1
ATOM 657 C C . ILE A 1 84 ? -12.510 13.602 13.485 1.00 98.38 84 ILE A C 1
ATOM 659 O O . ILE A 1 84 ? -13.299 14.433 13.926 1.00 98.38 84 ILE A O 1
ATOM 663 N N . GLU A 1 85 ? -11.455 13.174 14.180 1.00 98.38 85 GLU A N 1
ATOM 664 C CA . GLU A 1 85 ? -11.145 13.607 15.547 1.00 98.38 85 GLU A CA 1
ATOM 665 C C . GLU A 1 85 ? -10.956 15.130 15.628 1.00 98.38 85 GLU A C 1
ATOM 667 O O . GLU A 1 85 ? -11.463 15.779 16.544 1.00 98.38 85 GLU A O 1
ATOM 672 N N . ALA A 1 86 ? -10.294 15.736 14.635 1.00 98.50 86 ALA A N 1
ATOM 673 C CA . ALA A 1 86 ? -10.097 17.184 14.580 1.00 98.50 86 ALA A CA 1
ATOM 674 C C . ALA A 1 86 ? -11.415 17.978 14.461 1.00 98.50 86 ALA A C 1
ATOM 676 O O . ALA A 1 86 ? -11.497 19.110 14.948 1.00 98.50 86 ALA A O 1
ATOM 677 N N . TRP A 1 87 ? -12.442 17.398 13.832 1.00 98.25 87 TRP A N 1
ATOM 678 C CA . TRP A 1 87 ? -13.739 18.042 13.591 1.00 98.25 87 TRP A CA 1
ATOM 679 C C . TRP A 1 87 ? -14.872 17.532 14.488 1.00 98.25 87 TRP A C 1
ATOM 681 O O . TRP A 1 87 ? -15.974 18.083 14.440 1.00 98.25 87 TRP A O 1
ATOM 691 N N . GLU A 1 88 ? -14.609 16.542 15.342 1.00 98.12 88 GLU A N 1
ATOM 692 C CA . GLU A 1 88 ? -15.610 15.853 16.162 1.00 98.12 88 GLU A CA 1
ATOM 693 C C . GLU A 1 88 ? -16.454 16.835 16.981 1.00 98.12 88 GLU A C 1
ATOM 695 O O . GLU A 1 88 ? -17.682 16.819 16.908 1.00 98.12 88 GLU A O 1
ATOM 700 N N . LYS A 1 89 ? -15.809 17.783 17.673 1.00 97.94 89 LYS A N 1
ATOM 701 C CA . LYS A 1 89 ? -16.511 18.789 18.485 1.00 97.94 89 LYS A CA 1
ATOM 702 C C . LYS A 1 89 ? -17.521 19.612 17.679 1.00 97.94 89 LYS A C 1
ATOM 704 O O . LYS A 1 89 ? -18.569 19.961 18.209 1.00 97.94 89 LYS A O 1
ATOM 709 N N . VAL A 1 90 ? -17.190 19.976 16.439 1.00 98.12 90 VAL A N 1
ATOM 710 C CA . VAL A 1 90 ? -18.087 20.762 15.575 1.00 98.12 90 VAL A CA 1
ATOM 711 C C . VAL A 1 90 ? -19.195 19.870 15.027 1.00 98.12 90 VAL A C 1
ATOM 713 O O . VAL A 1 90 ? -20.352 20.281 15.014 1.00 98.12 90 VAL A O 1
ATOM 716 N N . SER A 1 91 ? -18.851 18.646 14.619 1.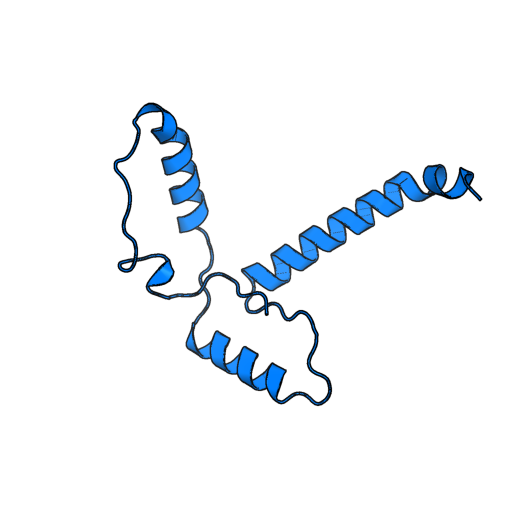00 97.69 91 SER A N 1
ATOM 717 C CA . SER A 1 91 ? -19.809 17.663 14.111 1.00 97.69 91 SER A CA 1
ATOM 718 C C . SER A 1 91 ? -20.903 17.340 15.132 1.00 97.69 91 SER A C 1
ATOM 720 O O . SER A 1 91 ? -22.073 17.279 14.769 1.00 97.69 91 SER A O 1
ATOM 722 N N . LEU A 1 92 ? -20.541 17.174 16.408 1.00 98.00 92 LEU A N 1
ATOM 723 C CA . LEU A 1 92 ? -21.470 16.810 17.483 1.00 98.00 92 LEU A CA 1
ATOM 724 C C . LEU A 1 92 ? -22.441 17.932 17.895 1.00 98.00 92 LEU A C 1
ATOM 726 O O . LEU A 1 92 ? -23.331 17.690 18.695 1.00 98.00 92 LEU A O 1
ATOM 730 N N . ILE A 1 93 ? -22.324 19.151 17.351 1.00 98.19 93 ILE A N 1
ATOM 731 C CA . ILE A 1 93 ? -23.321 20.223 17.569 1.00 98.19 93 ILE A CA 1
ATOM 732 C C . ILE A 1 93 ? -24.662 19.887 16.891 1.00 98.19 93 ILE A C 1
ATOM 734 O O . ILE A 1 93 ? -25.689 20.474 17.221 1.00 98.19 93 ILE A O 1
ATOM 738 N N . ALA A 1 94 ? -24.653 18.982 15.910 1.00 94.38 94 ALA A N 1
ATOM 739 C CA . ALA A 1 94 ? -25.851 18.566 15.189 1.00 94.38 94 ALA A CA 1
ATOM 740 C C . ALA A 1 94 ? -26.755 17.594 15.979 1.00 94.38 94 ALA A C 1
ATOM 742 O O . ALA A 1 94 ? -27.828 17.255 15.476 1.00 94.38 94 ALA A O 1
ATOM 743 N N . GLU A 1 95 ? -26.331 17.155 17.170 1.00 80.12 95 GLU A N 1
ATOM 744 C CA . GLU A 1 95 ? -27.118 16.363 18.131 1.00 80.12 95 GLU A CA 1
ATOM 745 C C . GLU A 1 95 ? -27.663 17.243 19.267 1.00 80.12 95 GLU A C 1
ATOM 747 O O . GLU A 1 95 ? -28.820 16.998 19.684 1.00 80.12 95 GLU A O 1
#

Sequence (95 aa):
MEPGIFQTEFMGNSRILAESLPEYKPIYDAFDKSYADVKKGDQQKAVEAIIAMVKSDNPPVHFPVGSVATYGIRDALRKRIDEIEAWEKVSLIAE